Protein AF-A0A968RSV3-F1 (afdb_monomer_lite)

Sequence (181 aa):
DAPLPNCVFDPSSVTGTDFTIRYSGECLTSNEVKIKVIQTANLRISVPKVTFCIEDAPVTIVASDAGGRFSGRGFADSLSGVYSPSLAGIGKDTIRYELAFEASGDEVCPAAATAIVETFPALMVDFITTDCSGNTVTFDTVNTSNRFSNIRYDFGDGRSATTARASHTLVGQALTMLPSL

Radius of gyration: 32.88 Å; chains: 1; bounding box: 74×42×96 Å

pLDDT: mean 78.62, std 17.21, range [39.31, 97.75]

Structure (mmCIF, N/CA/C/O backbone):
data_AF-A0A968RSV3-F1
#
_entry.id   AF-A0A968RSV3-F1
#
loop_
_atom_site.group_PDB
_atom_site.id
_atom_site.type_symbol
_atom_site.label_atom_id
_atom_site.label_alt_id
_atom_site.label_comp_id
_atom_site.label_asym_id
_atom_site.label_entity_id
_atom_site.label_seq_id
_atom_site.pdbx_PDB_ins_code
_atom_site.Cartn_x
_atom_site.Cartn_y
_atom_site.Cartn_z
_atom_site.occupancy
_atom_site.B_iso_or_equiv
_atom_site.auth_seq_id
_atom_site.auth_comp_id
_atom_site.auth_asym_id
_atom_site.auth_atom_id
_atom_site.pdbx_PDB_model_num
ATOM 1 N N . ASP A 1 1 ? 39.764 26.703 -49.769 1.00 39.66 1 ASP A N 1
ATOM 2 C CA . ASP A 1 1 ? 38.950 26.452 -48.569 1.00 39.66 1 ASP A CA 1
ATOM 3 C C . ASP A 1 1 ? 37.517 26.893 -48.757 1.00 39.66 1 ASP A C 1
ATOM 5 O O . ASP A 1 1 ? 37.198 28.061 -48.577 1.00 39.66 1 ASP A O 1
ATOM 9 N N . ALA A 1 2 ? 36.655 25.962 -49.165 1.00 39.31 2 ALA A N 1
ATOM 10 C CA . ALA A 1 2 ? 35.220 26.126 -48.969 1.00 39.31 2 ALA A CA 1
ATOM 11 C C . ALA A 1 2 ? 34.897 25.660 -47.537 1.00 39.31 2 ALA A C 1
ATOM 13 O O . ALA A 1 2 ? 35.417 24.616 -47.130 1.00 39.31 2 ALA A O 1
ATOM 14 N N . PRO A 1 3 ? 34.101 26.408 -46.756 1.00 45.50 3 PRO A N 1
ATOM 15 C CA . PRO A 1 3 ? 33.742 25.995 -45.407 1.00 45.50 3 PRO A CA 1
ATOM 16 C C . PRO A 1 3 ? 32.958 24.681 -45.485 1.00 45.50 3 PRO A C 1
ATOM 18 O O . PRO A 1 3 ? 31.998 24.577 -46.250 1.00 45.50 3 PRO A O 1
ATOM 21 N N . LEU A 1 4 ? 33.386 23.669 -44.722 1.00 48.78 4 LEU A N 1
ATOM 22 C CA . LEU A 1 4 ? 32.619 22.434 -44.561 1.00 48.78 4 LEU A CA 1
ATOM 23 C C . LEU A 1 4 ? 31.197 22.809 -44.117 1.00 48.78 4 LEU A C 1
ATOM 25 O O . LEU A 1 4 ? 31.065 23.641 -43.211 1.00 48.78 4 LEU A O 1
ATOM 29 N N . PRO A 1 5 ? 30.141 22.242 -44.731 1.00 48.59 5 PRO A N 1
ATOM 30 C CA . PRO A 1 5 ? 28.786 22.493 -44.279 1.00 48.59 5 PRO A CA 1
ATOM 31 C C . PRO A 1 5 ? 28.701 22.120 -42.800 1.00 48.59 5 PRO A C 1
ATOM 33 O O . PRO A 1 5 ? 29.119 21.043 -42.374 1.00 48.59 5 PRO A O 1
ATOM 36 N N . ASN A 1 6 ? 28.202 23.063 -42.013 1.00 51.34 6 ASN A N 1
ATOM 37 C CA . ASN A 1 6 ? 27.863 22.905 -40.613 1.00 51.34 6 ASN A CA 1
ATOM 38 C C . ASN A 1 6 ? 26.713 21.897 -40.489 1.00 51.34 6 ASN A C 1
ATOM 40 O O . ASN A 1 6 ? 25.554 22.268 -40.329 1.00 51.34 6 ASN A O 1
ATOM 44 N N . CYS A 1 7 ? 27.035 20.608 -40.571 1.00 47.78 7 CYS A N 1
ATOM 45 C CA . CYS A 1 7 ? 26.102 19.519 -40.316 1.00 47.78 7 CYS A CA 1
ATOM 46 C C . CYS A 1 7 ? 25.818 19.440 -38.808 1.00 47.78 7 CYS A C 1
ATOM 48 O O . CYS A 1 7 ? 26.297 18.545 -38.116 1.00 47.78 7 CYS A O 1
ATOM 50 N N . VAL A 1 8 ? 25.069 20.411 -38.281 1.00 47.72 8 VAL A N 1
ATOM 51 C CA . VAL A 1 8 ? 24.457 20.308 -36.956 1.00 47.72 8 VAL A CA 1
ATOM 52 C C . VAL A 1 8 ? 23.276 19.356 -37.105 1.00 47.72 8 VAL A C 1
ATOM 54 O O . VAL A 1 8 ? 22.248 19.709 -37.675 1.00 47.72 8 VAL A O 1
ATOM 57 N N . PHE A 1 9 ? 23.460 18.115 -36.662 1.00 51.34 9 PHE A N 1
ATOM 58 C CA . PHE A 1 9 ? 22.383 17.136 -36.578 1.00 51.34 9 PHE A CA 1
ATOM 59 C C . PHE A 1 9 ? 21.443 17.541 -35.435 1.00 51.34 9 PHE A C 1
ATOM 61 O O . PHE A 1 9 ? 21.881 17.603 -34.287 1.00 51.34 9 PHE A O 1
ATOM 68 N N . ASP A 1 10 ? 20.178 17.832 -35.750 1.00 44.81 10 ASP A N 1
ATOM 69 C CA . ASP A 1 10 ? 19.126 18.077 -34.759 1.00 44.81 10 ASP A CA 1
ATOM 70 C C . ASP A 1 10 ? 18.315 16.782 -34.535 1.00 44.81 10 ASP A C 1
ATOM 72 O O . ASP A 1 10 ? 17.452 16.438 -35.357 1.00 44.81 10 ASP A O 1
ATOM 76 N N . PRO A 1 11 ? 18.579 16.044 -33.439 1.00 48.34 11 PRO A N 1
ATOM 77 C CA . PRO A 1 11 ? 17.931 14.768 -33.149 1.00 48.34 11 PRO A CA 1
ATOM 78 C C . PRO A 1 11 ? 16.429 14.890 -32.850 1.00 48.34 11 PRO A C 1
ATOM 80 O O . PRO A 1 11 ? 15.755 13.868 -32.754 1.00 48.34 11 PRO A O 1
ATOM 83 N N . SER A 1 12 ? 15.876 16.102 -32.718 1.00 48.06 12 SER A N 1
ATOM 84 C CA . SER A 1 12 ? 14.453 16.303 -32.410 1.00 48.06 12 SER A CA 1
ATOM 85 C C . SER A 1 12 ? 13.506 16.081 -33.601 1.00 48.06 12 SER A C 1
ATOM 87 O O . SER A 1 12 ? 12.293 16.000 -33.413 1.00 48.06 12 SER A O 1
ATOM 89 N N . SER A 1 13 ? 14.037 15.951 -34.822 1.00 47.31 13 SER A N 1
ATOM 90 C CA . SER A 1 13 ? 13.252 15.924 -36.067 1.00 47.31 13 SER A CA 1
ATOM 91 C C . SER A 1 13 ? 12.984 14.529 -36.649 1.00 47.31 13 SER A C 1
ATOM 93 O O . SER A 1 13 ? 12.311 14.415 -37.676 1.00 47.31 13 SER A O 1
ATOM 95 N N . VAL A 1 14 ? 13.486 13.458 -36.023 1.00 53.94 14 VAL A N 1
ATOM 96 C CA . VAL A 1 14 ? 13.540 12.136 -36.663 1.00 53.94 14 VAL A CA 1
ATOM 97 C C . VAL A 1 14 ? 12.569 11.129 -36.041 1.00 53.94 14 VAL A C 1
ATOM 99 O O . VAL A 1 14 ? 12.628 10.820 -34.856 1.00 53.94 14 VAL A O 1
ATOM 102 N N . THR A 1 15 ? 11.666 10.597 -36.868 1.00 51.09 15 THR A N 1
ATOM 103 C CA . THR A 1 15 ? 10.666 9.577 -36.514 1.00 51.09 15 THR A CA 1
ATOM 104 C C . THR A 1 15 ? 11.133 8.204 -37.014 1.00 51.09 15 THR A C 1
ATOM 106 O O . THR A 1 15 ? 10.780 7.766 -38.104 1.00 51.09 15 THR A O 1
ATOM 109 N N . GLY A 1 16 ? 11.993 7.526 -36.249 1.00 54.50 16 GLY A N 1
ATOM 110 C CA . GLY A 1 16 ? 12.544 6.208 -36.600 1.00 54.50 16 GLY A CA 1
ATOM 111 C C . GLY A 1 16 ? 13.342 5.584 -35.450 1.00 54.50 16 GLY A C 1
ATOM 112 O O . GLY A 1 16 ? 13.769 6.297 -34.547 1.00 54.50 16 GLY A O 1
ATOM 113 N N . THR A 1 17 ? 13.505 4.257 -35.458 1.00 55.25 17 THR A N 1
ATOM 114 C CA . THR A 1 17 ? 14.162 3.495 -34.374 1.00 55.25 17 THR A CA 1
ATOM 115 C C . THR A 1 17 ? 15.670 3.320 -34.573 1.00 55.25 17 THR A C 1
ATOM 117 O O . THR A 1 17 ? 16.393 3.213 -33.590 1.00 55.25 17 THR A O 1
ATOM 120 N N . ASP A 1 18 ? 16.157 3.365 -35.818 1.00 59.97 18 ASP A N 1
ATOM 121 C CA . ASP A 1 18 ? 17.578 3.253 -36.167 1.00 59.97 18 ASP A CA 1
ATOM 122 C C . ASP A 1 18 ? 17.953 4.251 -37.271 1.00 59.97 18 ASP A C 1
ATOM 124 O O . ASP A 1 18 ? 17.246 4.386 -38.273 1.00 59.97 18 ASP A O 1
ATOM 128 N N . PHE A 1 19 ? 19.103 4.911 -37.125 1.00 61.25 19 PHE A N 1
ATOM 129 C CA . PHE A 1 19 ? 19.659 5.828 -38.119 1.00 61.25 19 PHE A CA 1
ATOM 130 C C . PHE A 1 19 ? 21.055 5.388 -38.537 1.00 61.25 19 PHE A C 1
ATOM 132 O O . PHE A 1 19 ? 21.902 5.063 -37.708 1.00 61.25 19 PHE A O 1
ATOM 139 N N . THR A 1 20 ? 21.315 5.404 -39.842 1.00 53.09 20 THR A N 1
ATOM 140 C CA . THR A 1 20 ? 22.661 5.216 -40.392 1.00 53.09 20 THR A CA 1
ATOM 141 C C . THR A 1 20 ? 23.041 6.466 -41.169 1.00 53.09 20 THR A C 1
ATOM 143 O O . THR A 1 20 ? 22.432 6.767 -42.194 1.00 53.09 20 THR A O 1
ATOM 146 N N . ILE A 1 21 ? 24.044 7.198 -40.688 1.00 57.75 21 ILE A N 1
ATOM 147 C CA . ILE A 1 21 ? 24.605 8.356 -41.392 1.00 57.75 21 ILE A CA 1
ATOM 148 C C . ILE A 1 21 ? 25.785 7.865 -42.233 1.00 57.75 21 ILE A C 1
ATOM 150 O O . ILE A 1 21 ? 26.666 7.183 -41.710 1.00 57.75 21 ILE A O 1
ATOM 154 N N . ARG A 1 22 ? 25.805 8.212 -43.526 1.00 54.53 22 ARG A N 1
ATOM 155 C CA . ARG A 1 22 ? 26.876 7.861 -44.475 1.00 54.53 22 ARG A CA 1
ATOM 156 C C . ARG A 1 22 ? 27.487 9.127 -45.063 1.00 54.53 22 ARG A C 1
ATOM 158 O O . ARG A 1 22 ? 26.750 10.036 -45.436 1.00 54.53 22 ARG A O 1
ATOM 165 N N . TYR A 1 23 ? 28.809 9.171 -45.197 1.00 57.69 23 TYR A N 1
ATOM 166 C CA . TYR A 1 23 ? 29.494 10.228 -45.945 1.00 57.69 23 TYR A CA 1
ATOM 167 C C . TYR A 1 23 ? 30.552 9.636 -46.880 1.00 57.69 23 TYR A C 1
ATOM 169 O O . TYR A 1 23 ? 31.217 8.660 -46.539 1.00 57.69 23 TYR A O 1
ATOM 177 N N . SER A 1 24 ? 30.699 10.223 -48.069 1.00 48.78 24 SER A N 1
ATOM 178 C CA . SER A 1 24 ? 31.681 9.836 -49.090 1.00 48.78 24 SER A CA 1
ATOM 179 C C . SER A 1 24 ? 32.197 11.074 -49.823 1.00 48.78 24 SER A C 1
ATOM 181 O O . SER A 1 24 ? 31.446 12.030 -50.007 1.00 48.78 24 SER A O 1
ATOM 183 N N . GLY A 1 25 ? 33.448 11.047 -50.279 1.00 51.19 25 GLY A N 1
ATOM 184 C CA . GLY A 1 25 ? 34.039 12.099 -51.110 1.00 51.19 25 GLY A CA 1
ATOM 185 C C . GLY A 1 25 ? 35.154 11.542 -51.992 1.00 51.19 25 GLY A C 1
ATOM 186 O O . GLY A 1 25 ? 35.659 10.458 -51.720 1.00 51.19 25 GLY A O 1
ATOM 187 N N . GLU A 1 26 ? 35.558 12.279 -53.030 1.00 48.88 26 GLU A N 1
ATOM 188 C CA . GLU A 1 26 ? 36.518 11.806 -54.050 1.00 48.88 26 GLU A CA 1
ATOM 189 C C . GLU A 1 26 ? 37.904 11.409 -53.489 1.00 48.88 26 GLU A C 1
ATOM 191 O O . GLU A 1 26 ? 38.615 10.6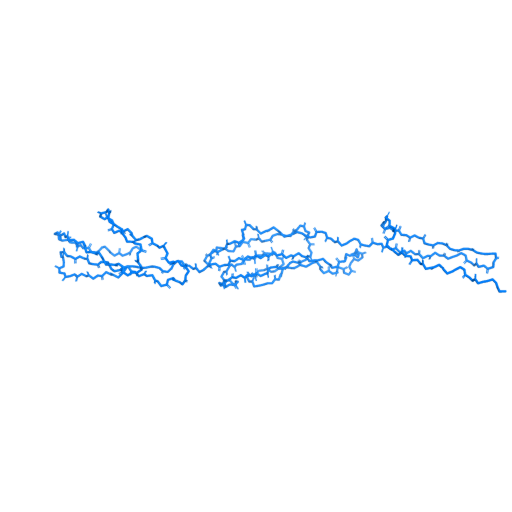33 -54.121 1.00 48.88 26 GLU A O 1
ATOM 196 N N . CYS A 1 27 ? 38.251 11.855 -52.273 1.00 55.78 27 CYS A N 1
ATOM 197 C CA . CYS A 1 27 ? 39.463 11.466 -51.532 1.00 55.78 27 CYS A CA 1
ATOM 198 C C . CYS A 1 27 ? 39.180 10.953 -50.103 1.00 55.78 27 CYS A C 1
ATOM 200 O O . CYS A 1 27 ? 40.086 10.918 -49.271 1.00 55.78 27 CYS A O 1
ATOM 202 N N . LEU A 1 28 ? 37.935 10.589 -49.781 1.00 52.78 28 LEU A N 1
ATOM 203 C CA . LEU A 1 28 ? 37.558 10.063 -48.466 1.00 52.78 28 LEU A CA 1
ATOM 204 C C . LEU A 1 28 ? 37.017 8.643 -48.614 1.00 52.78 28 LEU A C 1
ATOM 206 O O . LEU A 1 28 ? 36.076 8.404 -49.369 1.00 52.78 28 LEU A O 1
ATOM 210 N N . THR A 1 29 ? 37.566 7.704 -47.845 1.00 50.06 29 THR A N 1
ATOM 211 C CA . THR A 1 29 ? 36.936 6.396 -47.642 1.00 50.06 29 THR A CA 1
ATOM 212 C C . THR A 1 29 ? 35.563 6.600 -47.014 1.00 50.06 29 THR A C 1
ATOM 214 O O . THR A 1 29 ? 35.442 7.316 -46.016 1.00 50.06 29 THR A O 1
ATOM 217 N N . SER A 1 30 ? 34.532 5.983 -47.592 1.00 57.28 30 SER A N 1
ATOM 218 C CA . SER A 1 30 ? 33.185 6.022 -47.030 1.00 57.28 30 SER A CA 1
ATOM 219 C C . SER A 1 30 ? 33.191 5.471 -45.608 1.00 57.28 30 SER A C 1
ATOM 221 O O . SER A 1 30 ? 33.751 4.398 -45.376 1.00 57.28 30 SER A O 1
ATOM 223 N N . ASN A 1 31 ? 32.548 6.171 -44.681 1.00 58.00 31 ASN A N 1
ATOM 224 C CA . ASN A 1 31 ? 32.362 5.693 -43.316 1.00 58.00 31 ASN A CA 1
ATOM 225 C C . ASN A 1 31 ? 30.883 5.787 -42.927 1.00 58.00 31 ASN A C 1
ATOM 227 O O . ASN A 1 31 ? 30.141 6.614 -43.468 1.00 58.00 31 ASN A O 1
ATOM 231 N N . GLU A 1 32 ? 30.465 4.939 -41.991 1.00 66.12 32 GLU A N 1
ATOM 232 C CA . GLU A 1 32 ? 29.089 4.881 -41.501 1.00 66.12 32 GLU A CA 1
ATOM 233 C C . GLU A 1 32 ? 29.057 5.014 -39.976 1.00 66.12 32 GLU A C 1
ATOM 235 O O . GLU A 1 32 ? 29.827 4.362 -39.273 1.00 66.12 32 GLU A O 1
ATOM 240 N N . VAL A 1 33 ? 28.132 5.827 -39.460 1.00 66.06 33 VAL A N 1
ATOM 241 C CA . VAL A 1 33 ? 27.802 5.889 -38.027 1.00 66.06 33 VAL A CA 1
ATOM 242 C C . VAL A 1 33 ? 26.388 5.354 -37.842 1.00 66.06 33 VAL A C 1
ATOM 244 O O . VAL A 1 33 ? 25.451 5.854 -38.467 1.00 66.06 33 VAL A O 1
ATOM 247 N N . LYS A 1 34 ? 26.238 4.336 -36.987 1.00 60.88 34 LYS A N 1
ATOM 248 C CA . LYS A 1 34 ? 24.943 3.757 -36.609 1.00 60.88 34 LYS A CA 1
ATOM 249 C C . LYS A 1 34 ? 24.496 4.346 -35.275 1.00 60.88 34 LYS A C 1
ATOM 251 O O . LYS A 1 34 ? 25.240 4.283 -34.302 1.00 60.88 34 LYS A O 1
ATOM 256 N N . ILE A 1 35 ? 23.293 4.906 -35.242 1.00 63.88 35 ILE A N 1
ATOM 257 C CA . ILE A 1 35 ? 22.642 5.438 -34.044 1.00 63.88 35 ILE A CA 1
ATOM 258 C C . ILE A 1 35 ? 21.378 4.610 -33.816 1.00 63.88 35 ILE A C 1
ATOM 260 O O . ILE A 1 35 ? 20.514 4.569 -34.690 1.00 63.88 35 ILE A O 1
ATOM 264 N N . LYS A 1 36 ? 21.270 3.973 -32.650 1.00 66.94 36 LYS A N 1
ATOM 265 C CA . LYS A 1 36 ? 20.070 3.258 -32.203 1.00 66.94 36 LYS A CA 1
ATOM 266 C C . LYS A 1 36 ? 19.299 4.154 -31.240 1.00 66.94 36 LYS A C 1
ATOM 268 O O . LYS A 1 36 ? 19.871 4.627 -30.258 1.00 66.94 36 LYS A O 1
ATOM 273 N N . VAL A 1 37 ? 18.023 4.409 -31.518 1.00 62.75 37 VAL A N 1
ATOM 274 C CA . VAL A 1 37 ? 17.141 5.136 -30.597 1.00 62.75 37 VAL A CA 1
ATOM 275 C C . VAL A 1 37 ? 16.351 4.121 -29.789 1.00 62.75 37 VAL A C 1
ATOM 277 O O . VAL A 1 37 ? 15.507 3.399 -30.314 1.00 62.75 37 VAL A O 1
ATOM 280 N N . ILE A 1 38 ? 16.623 4.078 -28.488 1.00 66.75 38 ILE A N 1
ATOM 281 C CA . ILE A 1 38 ? 15.909 3.220 -27.546 1.00 66.75 38 ILE A CA 1
ATOM 282 C C . ILE A 1 38 ? 14.741 4.013 -26.970 1.00 66.75 38 ILE A C 1
ATOM 284 O O . ILE A 1 38 ? 14.929 5.066 -26.359 1.00 66.75 38 ILE A O 1
ATOM 288 N N . GLN A 1 39 ? 13.525 3.508 -27.155 1.00 63.53 39 GLN A N 1
ATOM 289 C CA . GLN A 1 39 ? 12.344 4.092 -26.531 1.00 63.53 39 GLN A CA 1
ATOM 290 C C . GLN A 1 39 ? 12.283 3.699 -25.048 1.00 63.53 39 GLN A C 1
ATOM 292 O O . GLN A 1 39 ? 12.537 2.551 -24.686 1.00 63.53 39 GLN A O 1
ATOM 297 N N . THR A 1 40 ? 11.922 4.643 -24.178 1.00 68.75 40 THR A N 1
ATOM 298 C CA . THR A 1 40 ? 11.648 4.346 -22.769 1.00 68.75 40 THR A CA 1
ATOM 299 C C . THR A 1 40 ? 10.395 3.481 -22.637 1.00 68.75 40 THR A C 1
ATOM 301 O O . THR A 1 40 ? 9.375 3.740 -23.280 1.00 68.75 40 THR A O 1
ATOM 304 N N . ALA A 1 41 ? 10.460 2.450 -21.791 1.00 73.69 41 ALA A N 1
ATOM 305 C CA . ALA A 1 41 ? 9.312 1.592 -21.517 1.00 73.69 41 ALA A CA 1
ATOM 306 C C . ALA A 1 41 ? 8.171 2.399 -20.872 1.00 73.69 41 ALA A C 1
ATOM 308 O O . ALA A 1 41 ? 8.389 3.186 -19.947 1.00 73.69 41 ALA A O 1
ATOM 309 N N . ASN A 1 42 ? 6.937 2.190 -21.338 1.00 82.12 42 ASN A N 1
ATOM 310 C CA . ASN A 1 42 ? 5.745 2.787 -20.734 1.00 82.12 42 ASN A CA 1
ATOM 311 C C . ASN A 1 42 ? 5.247 1.913 -19.575 1.00 82.12 42 ASN A C 1
ATOM 313 O O . ASN A 1 42 ? 4.233 1.222 -19.693 1.00 82.12 42 ASN A O 1
ATOM 317 N N . LEU A 1 43 ? 5.997 1.932 -18.473 1.00 89.06 43 LEU A N 1
ATOM 318 C CA . LEU A 1 43 ? 5.709 1.127 -17.292 1.00 89.06 43 LEU A CA 1
ATOM 319 C C . LEU A 1 43 ? 4.391 1.520 -16.628 1.00 89.06 43 LEU A C 1
ATOM 321 O O . LEU A 1 43 ? 4.098 2.697 -16.406 1.00 89.06 43 LEU A O 1
ATOM 325 N N . ARG A 1 44 ? 3.631 0.508 -16.211 1.00 91.88 44 ARG A N 1
ATOM 326 C CA . ARG A 1 44 ? 2.436 0.672 -15.379 1.00 91.88 44 ARG A CA 1
ATOM 327 C C . ARG A 1 44 ? 2.502 -0.247 -14.174 1.00 91.88 44 ARG A C 1
ATOM 329 O O . ARG A 1 44 ? 2.984 -1.370 -14.269 1.00 91.88 44 ARG A O 1
ATOM 336 N N . ILE A 1 45 ? 1.968 0.226 -13.054 1.00 95.19 45 ILE A N 1
ATOM 337 C CA . ILE A 1 45 ? 1.762 -0.578 -11.849 1.00 95.19 45 ILE A CA 1
ATOM 338 C C . ILE A 1 45 ? 0.261 -0.762 -11.666 1.00 95.19 45 ILE A C 1
ATOM 340 O O . ILE A 1 45 ? -0.496 0.206 -11.740 1.00 95.19 45 ILE A O 1
ATOM 344 N N . SER A 1 46 ? -0.164 -1.993 -11.402 1.00 96.12 46 SER A N 1
ATOM 345 C CA . SER A 1 46 ? -1.530 -2.319 -11.015 1.00 96.12 46 SER A CA 1
ATOM 346 C C . SER A 1 46 ? -1.564 -2.658 -9.531 1.00 96.12 46 SER A C 1
ATOM 348 O O . SER A 1 46 ? -1.028 -3.679 -9.095 1.00 96.12 46 SER A O 1
ATOM 350 N N . VAL A 1 47 ? -2.203 -1.784 -8.756 1.00 95.62 47 VAL A N 1
ATOM 351 C CA . VAL A 1 47 ? -2.425 -1.974 -7.322 1.00 95.62 47 VAL A CA 1
ATOM 352 C C . VAL A 1 47 ? -3.868 -2.457 -7.120 1.00 95.62 47 VAL A C 1
ATOM 354 O O . VAL A 1 47 ? -4.777 -1.797 -7.623 1.00 95.62 47 VAL A O 1
ATOM 357 N N . PRO A 1 48 ? -4.118 -3.557 -6.380 1.00 93.62 48 PRO A N 1
ATOM 358 C CA . PRO A 1 48 ? -5.473 -4.094 -6.192 1.00 93.62 48 PRO A CA 1
ATOM 359 C C . PRO A 1 48 ? -6.458 -3.096 -5.570 1.00 93.62 48 PRO A C 1
ATOM 361 O O . PRO A 1 48 ? -7.649 -3.116 -5.871 1.00 93.62 48 PRO A O 1
ATOM 364 N N . LYS A 1 49 ? -5.955 -2.225 -4.689 1.00 93.44 49 LYS A N 1
ATOM 365 C CA . LYS A 1 49 ? -6.695 -1.133 -4.054 1.00 93.44 49 LYS A CA 1
ATOM 366 C C . LYS A 1 49 ? -5.737 -0.027 -3.622 1.00 93.44 49 LYS A C 1
ATOM 368 O O . LYS A 1 49 ? -4.588 -0.295 -3.295 1.00 93.44 49 LYS A O 1
ATOM 373 N N . VAL A 1 50 ? -6.216 1.213 -3.589 1.00 92.44 50 VAL A N 1
ATOM 374 C CA . VAL A 1 50 ? -5.423 2.382 -3.153 1.00 92.44 50 VAL A CA 1
ATOM 375 C C . VAL A 1 50 ? -5.552 2.671 -1.652 1.00 92.44 50 VAL A C 1
ATOM 377 O O . VAL A 1 50 ? -4.926 3.592 -1.133 1.00 92.44 50 VAL A O 1
ATOM 380 N N . THR A 1 51 ? -6.360 1.879 -0.947 1.00 93.69 51 THR A N 1
ATOM 381 C CA . THR A 1 51 ? -6.662 2.044 0.475 1.00 93.69 51 THR A CA 1
ATOM 382 C C . THR A 1 51 ? -6.627 0.697 1.187 1.00 93.69 51 THR A C 1
ATOM 384 O O . THR A 1 51 ? -7.275 -0.250 0.740 1.00 93.69 51 THR A O 1
ATOM 387 N N . PHE A 1 52 ? -5.894 0.623 2.296 1.00 94.00 52 PHE A N 1
ATOM 388 C CA . PHE A 1 52 ? -5.710 -0.579 3.110 1.00 94.00 52 PHE A CA 1
ATOM 389 C C . PHE A 1 52 ? -6.065 -0.315 4.573 1.00 94.00 52 PHE A C 1
ATOM 391 O O . PHE A 1 52 ? -5.914 0.803 5.059 1.00 94.00 52 PHE A O 1
ATOM 398 N N . CYS A 1 53 ? -6.492 -1.346 5.288 1.00 92.94 53 CYS A N 1
ATOM 399 C CA . CYS A 1 53 ? -6.463 -1.400 6.744 1.00 92.94 53 CYS A CA 1
ATOM 400 C C . CYS A 1 53 ? -5.121 -1.993 7.191 1.00 92.94 53 CYS A C 1
ATOM 402 O O . CYS A 1 53 ? -4.565 -2.856 6.515 1.00 92.94 53 CYS A O 1
ATOM 404 N N . ILE A 1 54 ? -4.594 -1.556 8.335 1.00 93.44 54 ILE A N 1
ATOM 405 C CA . ILE A 1 54 ? -3.290 -2.015 8.849 1.00 93.44 54 ILE A CA 1
ATOM 406 C C . ILE A 1 54 ? -3.235 -3.537 9.088 1.00 93.44 54 ILE A C 1
ATOM 408 O O . ILE A 1 54 ? -2.157 -4.123 9.048 1.00 93.44 54 ILE A O 1
ATOM 412 N N . GLU A 1 55 ? -4.395 -4.165 9.292 1.00 93.31 55 GLU A N 1
ATOM 413 C CA . GLU A 1 55 ? -4.570 -5.603 9.541 1.00 93.31 55 GLU A CA 1
ATOM 414 C C . GLU A 1 55 ? -4.910 -6.411 8.280 1.00 93.31 55 GLU A C 1
ATOM 416 O O . GLU A 1 55 ? -5.090 -7.626 8.355 1.00 93.31 55 GLU A O 1
ATOM 421 N N . ASP A 1 56 ? -5.008 -5.763 7.117 1.00 94.38 56 ASP A N 1
ATOM 422 C CA . ASP A 1 56 ? -5.252 -6.475 5.867 1.00 94.38 56 ASP A CA 1
ATOM 423 C C . ASP A 1 56 ? -4.126 -7.474 5.574 1.00 94.38 56 ASP A C 1
ATOM 425 O O . ASP A 1 56 ? -2.938 -7.196 5.774 1.00 94.38 56 ASP A O 1
ATOM 429 N N . ALA A 1 57 ? -4.506 -8.626 5.021 1.00 96.31 57 ALA A N 1
ATOM 430 C CA . ALA A 1 57 ? -3.552 -9.614 4.539 1.00 96.31 57 ALA A CA 1
ATOM 431 C C . ALA A 1 57 ? -2.650 -9.034 3.425 1.00 96.31 57 ALA A C 1
ATOM 433 O O . ALA A 1 57 ? -3.084 -8.143 2.681 1.00 96.31 57 ALA A O 1
ATOM 434 N N . PRO A 1 58 ? -1.417 -9.556 3.259 1.00 96.81 58 PRO A N 1
ATOM 435 C CA . PRO A 1 58 ? -0.544 -9.151 2.166 1.00 96.81 58 PRO A CA 1
ATOM 436 C C . PRO A 1 58 ? -1.198 -9.346 0.794 1.00 96.81 58 PRO A C 1
ATOM 438 O O . PRO A 1 58 ? -1.901 -10.328 0.553 1.00 96.81 58 PRO A O 1
ATOM 441 N N . VAL A 1 59 ? -0.924 -8.421 -0.120 1.00 97.06 59 VAL A N 1
ATOM 442 C CA . VAL A 1 59 ? -1.399 -8.440 -1.506 1.00 97.06 59 VAL A CA 1
ATOM 443 C C . VAL A 1 59 ? -0.226 -8.422 -2.474 1.00 97.06 59 VAL A C 1
ATOM 445 O O . VAL A 1 59 ? 0.856 -7.942 -2.147 1.00 97.06 59 VAL A O 1
ATOM 448 N N . THR A 1 60 ? -0.445 -8.891 -3.697 1.00 97.38 60 THR A N 1
ATOM 449 C CA . THR A 1 60 ? 0.550 -8.784 -4.768 1.00 97.38 60 THR A CA 1
ATOM 450 C C . THR A 1 60 ? 0.255 -7.567 -5.637 1.00 97.38 60 THR A C 1
ATOM 452 O O . THR A 1 60 ? -0.852 -7.412 -6.155 1.00 97.38 60 THR A O 1
ATOM 455 N N . ILE A 1 61 ? 1.255 -6.706 -5.805 1.00 96.88 61 ILE A N 1
ATOM 456 C CA . ILE A 1 61 ? 1.255 -5.590 -6.750 1.00 96.88 61 ILE A CA 1
ATOM 457 C C . ILE A 1 61 ? 2.019 -6.037 -7.992 1.00 96.88 61 ILE A C 1
ATOM 459 O O . ILE A 1 61 ? 3.119 -6.574 -7.885 1.00 96.88 61 ILE A O 1
ATOM 463 N N . VAL A 1 62 ? 1.441 -5.815 -9.172 1.00 96.25 62 VAL A N 1
ATOM 464 C CA . VAL A 1 62 ? 2.019 -6.277 -10.442 1.00 96.25 62 VAL A CA 1
ATOM 465 C C . VAL A 1 62 ? 2.426 -5.098 -11.317 1.00 96.25 62 VAL A C 1
ATOM 467 O O . VAL A 1 62 ? 1.752 -4.066 -11.342 1.00 96.25 62 VAL A O 1
ATOM 470 N N . ALA A 1 63 ? 3.539 -5.248 -12.029 1.00 94.50 63 ALA A N 1
ATOM 471 C CA . ALA A 1 63 ? 3.997 -4.305 -13.043 1.00 94.50 63 ALA A CA 1
ATOM 472 C C . ALA A 1 63 ? 3.658 -4.829 -14.448 1.00 94.50 63 ALA A C 1
ATOM 474 O O . ALA A 1 63 ? 3.497 -6.034 -14.634 1.00 94.50 63 ALA A O 1
ATOM 475 N N . SER A 1 64 ? 3.529 -3.926 -15.424 1.00 92.06 64 SER A N 1
ATOM 476 C CA . SER A 1 64 ? 3.277 -4.277 -16.831 1.00 92.06 64 SER A CA 1
ATOM 477 C C . SER A 1 64 ? 4.390 -5.122 -17.442 1.00 92.06 64 SER A C 1
ATOM 479 O O . SER A 1 64 ? 4.108 -6.005 -18.246 1.00 92.06 64 SER A O 1
ATOM 481 N N . ASP A 1 65 ? 5.628 -4.855 -17.035 1.00 88.75 65 ASP A N 1
ATOM 482 C CA . ASP A 1 65 ? 6.840 -5.473 -17.556 1.00 88.75 65 ASP A CA 1
ATOM 483 C C . ASP A 1 65 ? 7.612 -6.118 -16.402 1.00 88.75 65 ASP A C 1
ATOM 485 O O . ASP A 1 65 ? 7.624 -5.590 -15.290 1.00 88.75 65 ASP A O 1
ATOM 489 N N . ALA A 1 66 ? 8.229 -7.272 -16.658 1.00 86.44 66 ALA A N 1
ATOM 490 C CA . ALA A 1 66 ? 9.030 -8.004 -15.678 1.00 86.44 66 ALA A CA 1
ATOM 491 C C . ALA A 1 66 ? 10.498 -7.537 -15.675 1.00 86.44 66 ALA A C 1
ATOM 493 O O . ALA A 1 66 ? 10.940 -6.840 -16.583 1.00 86.44 66 ALA A O 1
ATOM 494 N N . GLY A 1 67 ? 11.268 -7.960 -14.668 1.00 85.44 67 GLY A N 1
ATOM 495 C CA . GLY A 1 67 ? 12.713 -7.682 -14.562 1.00 85.44 67 GLY A CA 1
ATOM 496 C C . GLY A 1 67 ? 13.072 -6.473 -13.694 1.00 85.44 67 GLY A C 1
ATOM 497 O O . GLY A 1 67 ? 14.229 -6.275 -13.341 1.00 85.44 67 GLY A O 1
ATOM 498 N N . GLY A 1 68 ? 12.084 -5.683 -13.288 1.00 89.81 68 GLY A N 1
ATOM 499 C CA . GLY A 1 68 ? 12.261 -4.564 -12.370 1.00 89.81 68 GLY A CA 1
ATOM 500 C C . GLY A 1 68 ? 12.031 -4.937 -10.912 1.00 89.81 68 GLY A C 1
ATOM 501 O O . GLY A 1 68 ? 11.680 -6.069 -10.571 1.00 89.81 68 GLY A O 1
ATOM 502 N N . ARG A 1 69 ? 12.195 -3.948 -10.033 1.00 93.50 69 ARG A N 1
ATOM 503 C CA . ARG A 1 69 ? 12.054 -4.113 -8.584 1.00 93.50 69 ARG A CA 1
ATOM 504 C C . ARG A 1 69 ? 11.134 -3.060 -7.981 1.00 93.50 69 ARG A C 1
ATOM 506 O O . ARG A 1 69 ? 11.217 -1.878 -8.312 1.00 93.50 69 ARG A O 1
ATOM 513 N N . PHE A 1 70 ? 10.291 -3.492 -7.048 1.00 96.50 70 PHE A N 1
ATOM 514 C CA . PHE A 1 70 ? 9.474 -2.604 -6.232 1.00 96.50 70 PHE A CA 1
ATOM 515 C C . PHE A 1 70 ? 10.269 -1.982 -5.081 1.00 96.50 70 PHE A C 1
ATOM 517 O O . PHE A 1 70 ? 11.165 -2.583 -4.490 1.00 96.50 70 PHE A O 1
ATOM 524 N N . SER A 1 71 ? 9.909 -0.757 -4.729 1.00 95.25 71 SER A N 1
ATOM 525 C CA . SER A 1 71 ? 10.484 0.007 -3.632 1.00 95.25 71 SER A CA 1
ATOM 526 C C . SER A 1 71 ? 9.417 0.880 -2.974 1.00 95.25 71 SER A C 1
ATOM 528 O O . SER A 1 71 ? 8.377 1.183 -3.566 1.00 95.25 71 SER A O 1
ATOM 530 N N . GLY A 1 72 ? 9.680 1.253 -1.724 1.00 94.88 72 GLY A N 1
ATOM 531 C CA . GLY A 1 72 ? 8.709 1.865 -0.822 1.00 94.88 72 GLY A CA 1
ATOM 532 C C . GLY A 1 72 ? 8.572 1.048 0.461 1.00 94.88 72 GLY A C 1
ATOM 533 O O . GLY A 1 72 ? 9.101 -0.062 0.568 1.00 94.88 72 GLY A O 1
ATOM 534 N N . ARG A 1 73 ? 7.875 1.604 1.454 1.00 95.06 73 ARG A N 1
ATOM 535 C CA . ARG A 1 73 ? 7.505 0.852 2.660 1.00 95.06 73 ARG A CA 1
ATOM 536 C C . ARG A 1 73 ? 6.437 -0.182 2.309 1.00 95.06 73 ARG A C 1
ATOM 538 O O . ARG A 1 73 ? 5.726 -0.025 1.322 1.00 95.06 73 ARG A O 1
ATOM 545 N N . GLY A 1 74 ? 6.327 -1.238 3.109 1.00 95.50 74 GLY A N 1
ATOM 546 C CA . GLY A 1 74 ? 5.280 -2.243 2.936 1.00 95.50 74 GLY A CA 1
ATOM 547 C C . GLY A 1 74 ? 5.652 -3.457 2.095 1.00 95.50 74 GLY A C 1
ATOM 548 O O . GLY A 1 74 ? 4.980 -4.468 2.216 1.00 95.50 74 GLY A O 1
ATOM 549 N N . PHE A 1 75 ? 6.720 -3.444 1.296 1.00 97.25 75 PHE A N 1
ATOM 550 C CA . PHE A 1 75 ? 7.099 -4.643 0.538 1.00 97.25 75 PHE A CA 1
ATOM 551 C C . PHE A 1 75 ? 7.745 -5.702 1.438 1.00 97.25 75 PHE A C 1
ATOM 553 O O . PHE A 1 75 ? 8.871 -5.525 1.899 1.00 97.25 75 PHE A O 1
ATOM 560 N N . ALA A 1 76 ? 7.036 -6.814 1.649 1.00 97.00 76 ALA A N 1
ATOM 561 C CA . ALA A 1 76 ? 7.589 -8.031 2.239 1.00 97.00 76 ALA A CA 1
ATOM 562 C C . ALA A 1 76 ? 8.525 -8.739 1.245 1.00 97.00 76 ALA A C 1
ATOM 564 O O . ALA A 1 76 ? 9.558 -9.274 1.638 1.00 97.00 76 ALA A O 1
ATOM 565 N N . ASP A 1 77 ? 8.190 -8.681 -0.048 1.00 96.81 77 ASP A N 1
ATOM 566 C CA . ASP A 1 77 ? 9.070 -9.079 -1.143 1.00 96.81 77 ASP A CA 1
ATOM 567 C C . ASP A 1 77 ? 8.967 -8.063 -2.289 1.00 96.81 77 ASP A C 1
ATOM 569 O O . ASP A 1 77 ? 7.916 -7.833 -2.884 1.00 96.81 77 ASP A O 1
ATOM 573 N N . SER A 1 78 ? 10.102 -7.441 -2.585 1.00 95.62 78 SER A 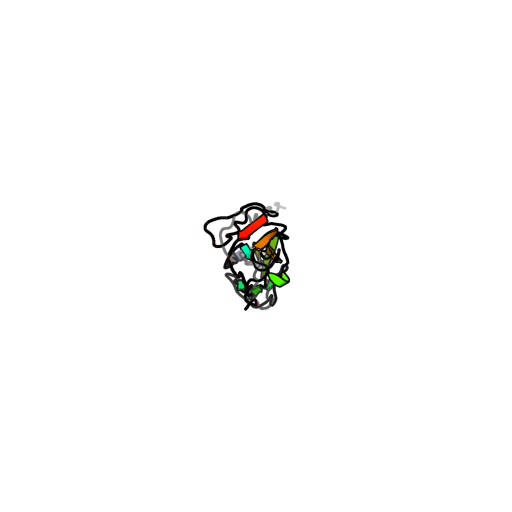N 1
ATOM 574 C CA . SER A 1 78 ? 10.238 -6.382 -3.591 1.00 95.62 78 SER A CA 1
ATOM 575 C C . SER A 1 78 ? 10.425 -6.904 -5.016 1.00 95.62 78 SER A C 1
ATOM 577 O O . SER A 1 78 ? 10.249 -6.138 -5.960 1.00 95.62 78 SER A O 1
ATOM 579 N N . LEU A 1 79 ? 10.801 -8.174 -5.185 1.00 94.19 79 LEU A N 1
ATOM 580 C CA . LEU A 1 79 ? 10.985 -8.802 -6.494 1.00 94.19 79 LEU A CA 1
ATOM 581 C C . LEU A 1 79 ? 9.672 -9.406 -6.989 1.00 94.19 79 LEU A C 1
ATOM 583 O O . LEU A 1 79 ? 9.295 -9.193 -8.136 1.00 94.19 79 LEU A O 1
ATOM 587 N N . SER A 1 80 ? 8.945 -10.102 -6.112 1.00 94.75 80 SER A N 1
ATOM 588 C CA . SER A 1 80 ? 7.629 -10.667 -6.442 1.00 94.75 80 SER A CA 1
ATOM 589 C C . SER A 1 80 ? 6.460 -9.694 -6.227 1.00 94.75 80 SER A C 1
ATOM 591 O O . SER A 1 80 ? 5.328 -10.008 -6.590 1.00 94.75 80 SER A O 1
ATOM 593 N N . GLY A 1 81 ? 6.716 -8.507 -5.662 1.00 96.25 81 GLY A N 1
ATOM 594 C CA . GLY A 1 81 ? 5.709 -7.460 -5.467 1.00 96.25 81 GLY A CA 1
ATOM 595 C C . GLY A 1 81 ? 4.740 -7.720 -4.310 1.00 96.25 81 GLY A C 1
ATOM 596 O O . GLY A 1 81 ? 3.637 -7.174 -4.307 1.00 96.25 81 GLY A O 1
ATOM 597 N N . VAL A 1 82 ? 5.120 -8.542 -3.327 1.00 97.69 82 VAL A N 1
ATOM 598 C CA . VAL A 1 82 ? 4.299 -8.813 -2.137 1.00 97.69 82 VAL A CA 1
ATOM 599 C C . VAL A 1 82 ? 4.346 -7.610 -1.197 1.00 97.69 82 VAL A C 1
ATOM 601 O O . VAL A 1 82 ? 5.369 -7.323 -0.573 1.00 97.69 82 VAL A O 1
ATOM 604 N N . TYR A 1 83 ? 3.214 -6.924 -1.081 1.00 97.75 83 TYR A N 1
ATOM 605 C CA . TYR A 1 83 ? 2.992 -5.750 -0.249 1.00 97.75 83 TYR A CA 1
ATOM 606 C C . TYR A 1 83 ? 2.126 -6.100 0.969 1.00 97.75 83 TYR A C 1
ATOM 608 O O . TYR A 1 83 ? 1.037 -6.647 0.834 1.00 97.75 83 TYR A O 1
ATOM 616 N N . SER A 1 84 ? 2.591 -5.749 2.162 1.00 97.25 84 SER A N 1
ATOM 617 C CA . SER A 1 84 ? 1.921 -5.922 3.447 1.00 97.25 84 SER A CA 1
ATOM 618 C C . SER A 1 84 ? 1.657 -4.554 4.090 1.00 97.25 84 SER A C 1
ATOM 620 O O . SER A 1 84 ? 2.615 -3.867 4.463 1.00 97.25 84 SER A O 1
ATOM 622 N N . PRO A 1 85 ? 0.387 -4.158 4.287 1.00 96.31 85 PRO A N 1
ATOM 623 C CA . PRO A 1 85 ? 0.035 -2.888 4.931 1.00 96.31 85 PRO A CA 1
ATOM 624 C C . PRO A 1 85 ? 0.639 -2.731 6.331 1.00 96.31 85 PRO A C 1
ATOM 626 O O . PRO A 1 85 ? 1.117 -1.654 6.684 1.00 96.31 85 PRO A O 1
ATOM 629 N N . SER A 1 86 ? 0.724 -3.824 7.095 1.00 96.00 86 SER A N 1
ATOM 630 C CA . SER A 1 86 ? 1.362 -3.855 8.419 1.00 96.00 86 SER A CA 1
ATOM 631 C C . SER A 1 86 ? 2.842 -3.449 8.403 1.00 96.00 86 SER A C 1
ATOM 633 O O . SER A 1 86 ? 3.323 -2.853 9.365 1.00 96.00 86 SER A O 1
ATOM 635 N N . LEU A 1 87 ? 3.560 -3.718 7.305 1.00 96.56 87 LEU A N 1
ATOM 636 C CA . LEU A 1 87 ? 4.955 -3.302 7.107 1.00 96.56 87 LEU A CA 1
ATOM 637 C C . LEU A 1 87 ? 5.066 -1.869 6.569 1.00 96.56 87 LEU A C 1
ATOM 639 O O . LEU A 1 87 ? 6.116 -1.240 6.695 1.00 96.56 87 LEU A O 1
ATOM 643 N N . ALA A 1 88 ? 4.013 -1.364 5.925 1.00 95.75 88 ALA A N 1
ATOM 644 C CA . ALA A 1 88 ? 3.965 -0.006 5.395 1.00 95.75 88 ALA A CA 1
ATOM 645 C C . ALA A 1 88 ? 3.793 1.019 6.525 1.00 95.75 88 ALA A C 1
ATOM 647 O O . ALA A 1 88 ? 4.443 2.069 6.546 1.00 95.75 88 ALA A O 1
ATOM 648 N N . GLY A 1 89 ? 2.985 0.641 7.519 1.00 93.69 89 GLY A N 1
ATOM 649 C CA . GLY A 1 89 ? 2.577 1.505 8.614 1.00 93.69 89 GLY A CA 1
ATOM 650 C C . GLY A 1 89 ? 1.406 2.400 8.219 1.00 93.69 89 GLY A C 1
ATOM 651 O O . GLY A 1 89 ? 0.974 2.434 7.072 1.00 93.69 89 GLY A O 1
ATOM 652 N N . ILE A 1 90 ? 0.858 3.118 9.197 1.00 92.12 90 ILE A N 1
ATOM 653 C CA . ILE A 1 90 ? -0.297 3.998 8.988 1.00 92.12 90 ILE A CA 1
ATOM 654 C C . ILE A 1 90 ? 0.131 5.261 8.230 1.00 92.12 90 ILE A C 1
ATOM 656 O O . ILE A 1 90 ? 1.131 5.896 8.573 1.00 92.12 90 ILE A O 1
ATOM 660 N N . GLY A 1 91 ? -0.684 5.677 7.260 1.00 91.88 91 GLY A N 1
ATOM 661 C CA . GLY A 1 91 ? -0.492 6.896 6.480 1.00 91.88 91 GLY A CA 1
ATOM 662 C C . GLY A 1 91 ? -0.375 6.635 4.983 1.00 91.88 91 GLY A C 1
ATOM 663 O O . GLY A 1 91 ? -0.696 5.555 4.495 1.00 91.88 91 GLY A O 1
ATOM 664 N N . LYS A 1 92 ? 0.047 7.668 4.247 1.00 95.00 92 LYS A N 1
ATOM 665 C CA . LYS A 1 92 ? 0.257 7.596 2.797 1.00 95.00 92 LYS A CA 1
ATOM 666 C C . LYS A 1 92 ? 1.664 7.107 2.477 1.00 95.00 92 LYS A C 1
ATOM 668 O O . LYS A 1 92 ? 2.629 7.594 3.066 1.00 95.00 92 LYS A O 1
ATOM 673 N N . ASP A 1 93 ? 1.759 6.225 1.493 1.00 94.00 93 ASP A N 1
ATOM 674 C CA . ASP A 1 93 ? 3.001 5.666 0.977 1.00 94.00 93 ASP A CA 1
ATOM 675 C C . ASP A 1 93 ? 3.081 5.795 -0.538 1.00 94.00 93 ASP A C 1
ATOM 677 O O . ASP A 1 93 ? 2.116 5.529 -1.257 1.00 94.00 93 ASP A O 1
ATOM 681 N N . THR A 1 94 ? 4.265 6.165 -1.021 1.00 96.31 94 THR A N 1
ATOM 682 C CA . THR A 1 94 ? 4.590 6.135 -2.446 1.00 96.31 94 THR A CA 1
ATOM 683 C C . THR A 1 94 ? 5.320 4.838 -2.757 1.00 96.31 94 THR A C 1
ATOM 685 O O . THR A 1 94 ? 6.413 4.582 -2.252 1.00 96.31 94 THR A O 1
ATOM 688 N N . ILE A 1 95 ? 4.713 4.040 -3.622 1.00 96.62 95 ILE A N 1
ATOM 689 C CA . ILE A 1 95 ? 5.274 2.824 -4.194 1.00 96.62 95 ILE A CA 1
ATOM 690 C C . ILE A 1 95 ? 5.941 3.180 -5.518 1.00 96.62 95 ILE A C 1
ATOM 692 O O . ILE A 1 95 ? 5.397 3.966 -6.297 1.00 96.62 95 ILE A O 1
ATOM 696 N N . ARG A 1 96 ? 7.104 2.587 -5.789 1.00 96.06 96 ARG A N 1
ATOM 697 C CA . ARG A 1 96 ? 7.854 2.782 -7.033 1.00 96.06 96 ARG A CA 1
ATOM 698 C C . ARG A 1 96 ? 8.343 1.449 -7.584 1.00 96.06 96 ARG A C 1
ATOM 700 O O . ARG A 1 96 ? 8.956 0.682 -6.850 1.00 96.06 96 ARG A O 1
ATOM 707 N N . TYR A 1 97 ? 8.103 1.201 -8.865 1.00 95.62 97 TYR A N 1
ATOM 708 C CA . TYR A 1 97 ? 8.681 0.091 -9.623 1.00 95.62 97 TYR A CA 1
ATOM 709 C C . TYR A 1 97 ? 9.694 0.648 -10.612 1.00 95.62 97 TYR A C 1
ATOM 711 O O . TYR A 1 97 ? 9.397 1.640 -11.277 1.00 95.62 97 TYR A O 1
ATOM 719 N N . GLU A 1 98 ? 10.869 0.038 -10.702 1.00 92.56 98 GLU A N 1
ATOM 720 C CA . GLU A 1 98 ? 11.946 0.486 -11.583 1.00 92.56 98 GLU A CA 1
ATOM 721 C C . GLU A 1 98 ? 12.530 -0.693 -12.359 1.00 92.56 98 GLU A C 1
ATOM 723 O O . GLU A 1 98 ? 12.904 -1.703 -11.760 1.00 92.56 98 GLU A O 1
ATOM 728 N N . LEU A 1 99 ? 12.614 -0.541 -13.682 1.00 87.44 99 LEU A N 1
ATOM 729 C CA . LEU A 1 99 ? 13.424 -1.393 -14.546 1.00 87.44 99 LEU A CA 1
ATOM 730 C C . LEU A 1 99 ? 14.852 -0.844 -14.547 1.00 87.44 99 LEU A C 1
ATOM 732 O O . LEU A 1 99 ? 15.083 0.291 -14.973 1.00 87.44 99 LEU A O 1
ATOM 736 N N . ALA A 1 100 ? 15.799 -1.639 -14.052 1.00 73.25 100 ALA A N 1
ATOM 737 C CA . ALA A 1 100 ? 17.217 -1.331 -14.179 1.00 73.25 100 ALA A CA 1
ATOM 738 C C . ALA A 1 100 ? 17.710 -1.701 -15.585 1.00 73.25 100 ALA A C 1
ATOM 740 O O . ALA A 1 100 ? 17.117 -2.545 -16.254 1.00 73.25 100 ALA A O 1
ATOM 741 N N . PHE A 1 101 ? 18.814 -1.087 -16.016 1.00 66.19 101 PHE A N 1
ATOM 742 C CA . PHE A 1 101 ? 19.519 -1.533 -17.214 1.00 66.19 101 PHE A CA 1
ATOM 743 C C . PHE A 1 101 ? 19.919 -3.002 -17.050 1.00 66.19 101 PHE A C 1
ATOM 745 O O . PHE A 1 101 ? 20.749 -3.335 -16.202 1.00 66.19 101 PHE A O 1
ATOM 752 N N . GLU A 1 102 ? 19.363 -3.870 -17.883 1.00 55.16 102 GLU A N 1
ATOM 753 C CA . GLU A 1 102 ? 19.905 -5.204 -18.080 1.00 55.16 102 GLU A CA 1
ATOM 754 C C . GLU A 1 102 ? 21.189 -5.059 -18.909 1.00 55.16 102 GLU A C 1
ATOM 756 O O . GLU A 1 102 ? 21.178 -4.560 -20.032 1.00 55.16 102 GLU A O 1
ATOM 761 N N . ALA A 1 103 ? 22.330 -5.489 -18.364 1.00 50.31 103 ALA A N 1
ATOM 762 C CA . ALA A 1 103 ? 23.606 -5.513 -19.091 1.00 50.31 103 ALA A CA 1
ATOM 763 C C . ALA A 1 103 ? 23.615 -6.540 -20.251 1.00 50.31 103 ALA A C 1
ATOM 765 O O . ALA A 1 103 ? 24.622 -6.700 -20.943 1.00 50.31 103 ALA A O 1
ATOM 766 N N . SER A 1 104 ? 22.508 -7.261 -20.450 1.00 51.31 104 SER A N 1
ATOM 767 C CA . SER A 1 104 ? 22.334 -8.369 -21.383 1.00 51.31 104 SER A CA 1
ATOM 768 C C . SER A 1 104 ? 21.795 -7.905 -22.747 1.00 51.31 104 SER A C 1
ATOM 770 O O . SER A 1 104 ? 20.765 -8.363 -23.215 1.00 51.31 104 SER A O 1
ATOM 772 N N . GLY A 1 105 ? 22.527 -7.017 -23.428 1.00 52.34 105 GLY A N 1
ATOM 773 C CA . GLY A 1 105 ? 22.429 -6.800 -24.885 1.00 52.34 105 GLY A CA 1
ATOM 774 C C . GLY A 1 105 ? 21.182 -6.085 -25.432 1.00 52.34 105 GLY A C 1
ATOM 775 O O . GLY A 1 105 ? 21.285 -5.433 -26.472 1.00 52.34 105 GLY A O 1
ATOM 776 N N . ASP A 1 106 ? 20.050 -6.127 -24.733 1.00 57.22 106 ASP A N 1
ATOM 777 C CA . ASP A 1 106 ? 18.881 -5.300 -25.014 1.00 57.22 106 ASP A CA 1
ATOM 778 C C . ASP A 1 106 ? 18.961 -4.040 -24.154 1.00 57.22 106 ASP A C 1
ATOM 780 O O . ASP A 1 106 ? 18.590 -4.017 -22.983 1.00 57.22 106 ASP A O 1
ATOM 784 N N . GLU A 1 107 ? 19.516 -2.976 -24.730 1.00 62.69 107 GLU A N 1
ATOM 785 C CA . GLU A 1 107 ? 19.581 -1.671 -24.081 1.00 62.69 107 GLU A CA 1
ATOM 786 C C . GLU A 1 107 ? 18.153 -1.164 -23.830 1.00 62.69 107 GLU A C 1
ATOM 788 O O . GLU A 1 107 ? 17.505 -0.641 -24.732 1.00 62.69 107 GLU A O 1
ATOM 793 N N . VAL A 1 108 ? 17.647 -1.346 -22.612 1.00 64.12 108 VAL A N 1
ATOM 794 C CA . VAL A 1 108 ? 16.390 -0.758 -22.139 1.00 64.12 108 VAL A CA 1
ATOM 795 C C . VAL A 1 108 ? 16.743 0.474 -21.316 1.00 64.12 108 VAL A C 1
ATOM 797 O O . VAL A 1 108 ? 17.482 0.382 -20.337 1.00 64.12 108 VAL A O 1
ATOM 800 N N . CYS A 1 109 ? 16.231 1.644 -21.704 1.00 68.19 109 CYS A N 1
ATOM 801 C CA . CYS A 1 109 ? 16.383 2.846 -20.890 1.00 68.19 109 CYS A CA 1
ATOM 802 C C . CYS A 1 109 ? 15.689 2.661 -19.531 1.00 68.19 109 CYS A C 1
ATOM 804 O O . CYS A 1 109 ? 14.604 2.075 -19.480 1.00 68.19 109 CYS A O 1
ATOM 806 N N . PRO A 1 110 ? 16.253 3.210 -18.441 1.00 77.12 110 PRO A N 1
ATOM 807 C CA . PRO A 1 110 ? 15.684 3.077 -17.118 1.00 77.12 110 PRO A CA 1
ATOM 808 C C . PRO A 1 110 ? 14.311 3.726 -17.142 1.00 77.12 110 PRO A C 1
ATOM 810 O O . PRO A 1 110 ? 14.140 4.877 -17.555 1.00 77.12 110 PRO A O 1
ATOM 813 N N . ALA A 1 111 ? 13.326 2.955 -16.721 1.00 85.12 111 ALA A N 1
ATOM 814 C CA . ALA A 1 111 ? 11.951 3.388 -16.644 1.00 85.12 111 ALA A CA 1
ATOM 815 C C . ALA A 1 111 ? 11.468 3.142 -15.222 1.00 85.12 111 ALA A C 1
ATOM 817 O O . ALA A 1 111 ? 11.831 2.152 -14.582 1.00 85.12 111 ALA A O 1
ATOM 818 N N . ALA A 1 112 ? 10.622 4.041 -14.731 1.00 91.25 112 ALA A N 1
ATOM 819 C CA . ALA A 1 112 ? 9.986 3.873 -13.442 1.00 91.25 112 ALA A CA 1
ATOM 820 C C . ALA A 1 112 ? 8.513 4.262 -13.510 1.00 91.25 112 ALA A C 1
ATOM 822 O O . ALA A 1 112 ? 8.129 5.187 -14.223 1.00 91.25 112 ALA A O 1
ATOM 823 N N . ALA A 1 113 ? 7.710 3.575 -12.710 1.00 94.06 113 ALA A N 1
ATOM 824 C CA . ALA A 1 113 ? 6.320 3.912 -12.458 1.00 94.06 113 ALA A CA 1
ATOM 825 C C . ALA A 1 113 ? 6.108 4.091 -10.953 1.00 94.06 113 ALA A C 1
ATOM 827 O O . ALA A 1 113 ? 6.810 3.486 -10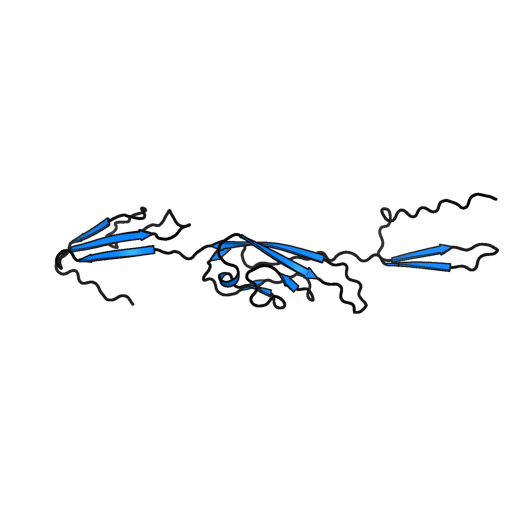.139 1.00 94.06 113 ALA A O 1
ATOM 828 N N . THR A 1 114 ? 5.147 4.932 -10.576 1.00 95.88 114 THR A N 1
ATOM 829 C CA . THR A 1 114 ? 4.801 5.181 -9.174 1.00 95.88 114 THR A CA 1
ATOM 830 C C . THR A 1 114 ? 3.301 5.075 -8.939 1.00 95.88 114 THR A C 1
ATOM 832 O O . THR A 1 114 ? 2.491 5.302 -9.836 1.00 95.88 114 THR A O 1
ATOM 835 N N . ALA A 1 115 ? 2.935 4.723 -7.710 1.00 95.75 115 ALA A N 1
ATOM 836 C CA . ALA A 1 115 ? 1.562 4.723 -7.226 1.00 95.75 115 ALA A CA 1
ATOM 837 C C . ALA A 1 115 ? 1.535 5.200 -5.771 1.00 95.75 115 ALA A C 1
ATOM 839 O O . ALA A 1 115 ? 2.501 5.003 -5.035 1.00 95.75 115 ALA A O 1
ATOM 840 N N . ILE A 1 116 ? 0.434 5.823 -5.351 1.00 96.50 116 ILE A N 1
ATOM 841 C CA . ILE A 1 116 ? 0.227 6.231 -3.958 1.00 96.50 116 ILE A CA 1
ATOM 842 C C . ILE A 1 116 ? -0.846 5.333 -3.352 1.00 96.50 116 ILE A C 1
ATOM 844 O O . ILE A 1 116 ? -1.911 5.154 -3.943 1.00 96.50 116 ILE A O 1
ATOM 848 N N . VAL A 1 117 ? -0.563 4.801 -2.168 1.00 96.50 117 VAL A N 1
ATOM 849 C CA . VAL A 1 117 ? -1.505 4.027 -1.354 1.00 96.50 117 VAL A CA 1
ATOM 850 C C . VAL A 1 117 ? -1.636 4.662 0.026 1.00 96.50 117 VAL A C 1
ATOM 852 O O . VAL A 1 117 ? -0.740 5.378 0.470 1.00 96.50 117 VAL A O 1
ATOM 855 N N . GLU A 1 118 ? -2.756 4.433 0.708 1.00 95.00 118 GLU A N 1
ATOM 856 C CA . GLU A 1 118 ? -2.964 4.891 2.084 1.00 95.00 118 GLU A CA 1
ATOM 857 C C . GLU A 1 118 ? -3.408 3.740 2.987 1.00 95.00 118 GLU A C 1
ATOM 859 O O . GLU A 1 118 ? -4.397 3.061 2.704 1.00 95.00 118 GLU A O 1
ATOM 864 N N . THR A 1 119 ? -2.691 3.550 4.092 1.00 95.00 119 THR A N 1
ATOM 865 C CA . THR A 1 119 ? -3.008 2.557 5.119 1.00 95.00 119 THR A CA 1
ATOM 866 C C . THR A 1 119 ? -3.666 3.237 6.314 1.00 95.00 119 THR A C 1
ATOM 868 O O . THR A 1 119 ? -3.123 4.170 6.912 1.00 95.00 119 THR A O 1
ATOM 871 N N . PHE A 1 120 ? -4.842 2.748 6.686 1.00 89.88 120 PHE A N 1
ATOM 872 C CA . PHE A 1 120 ? -5.643 3.223 7.802 1.00 89.88 120 PHE A CA 1
ATOM 873 C C . PHE A 1 120 ? -5.432 2.342 9.039 1.00 89.88 120 PHE A C 1
ATOM 875 O O . PHE A 1 120 ? -5.213 1.137 8.907 1.00 89.88 120 PHE A O 1
ATOM 882 N N . PRO A 1 121 ? -5.500 2.920 10.251 1.00 89.00 121 PRO A N 1
ATOM 883 C CA . PRO A 1 121 ? -5.448 2.151 11.490 1.00 89.00 121 PRO A CA 1
ATOM 884 C C . PRO A 1 121 ? -6.645 1.201 11.612 1.00 89.00 121 PRO A C 1
ATOM 886 O O . PRO A 1 121 ? -7.676 1.398 10.965 1.00 89.00 121 PRO A O 1
ATOM 889 N N . ALA A 1 122 ? -6.516 0.212 12.494 1.00 84.94 122 ALA A N 1
ATOM 890 C CA . ALA A 1 122 ? -7.634 -0.620 12.913 1.00 84.94 122 ALA A CA 1
ATOM 891 C C . ALA A 1 122 ? -8.681 0.205 13.683 1.00 84.94 122 ALA A C 1
ATOM 893 O O . ALA A 1 122 ? -8.376 1.248 14.275 1.00 84.94 122 ALA A O 1
ATOM 894 N N . LEU A 1 123 ? -9.925 -0.274 13.668 1.00 85.06 123 LEU A N 1
ATOM 895 C CA . LEU A 1 123 ? -10.988 0.259 14.510 1.00 85.06 123 LEU A CA 1
ATOM 896 C C . LEU A 1 123 ? -10.730 -0.171 15.958 1.00 85.06 123 LEU A C 1
ATOM 898 O O . LEU A 1 123 ? -10.777 -1.355 16.268 1.00 85.06 123 LEU A O 1
ATOM 902 N N . MET A 1 124 ? -10.478 0.791 16.839 1.00 83.06 124 MET A N 1
ATOM 903 C CA . MET A 1 124 ? -10.244 0.563 18.263 1.00 83.06 124 MET A CA 1
ATOM 904 C C . MET A 1 124 ? -11.425 1.134 19.056 1.00 83.06 124 MET A C 1
ATOM 906 O O . MET A 1 124 ? -11.493 2.338 19.335 1.00 83.06 124 MET A O 1
ATOM 910 N N . VAL A 1 125 ? -12.399 0.267 19.332 1.00 86.44 125 VAL A N 1
ATOM 911 C CA . VAL A 1 125 ? -13.615 0.567 20.099 1.00 86.44 125 VAL A CA 1
ATOM 912 C C . VAL A 1 125 ? -13.925 -0.540 21.085 1.00 86.44 125 VAL A C 1
ATOM 914 O O . VAL A 1 125 ? -13.564 -1.688 20.845 1.00 86.44 125 VAL A O 1
ATOM 917 N N . ASP A 1 126 ? -14.599 -0.184 22.173 1.00 87.12 126 ASP A N 1
ATOM 918 C CA . ASP A 1 126 ? -14.957 -1.116 23.239 1.00 87.12 126 ASP A CA 1
ATOM 919 C C . ASP A 1 126 ? -16.197 -0.638 24.021 1.00 87.12 126 ASP A C 1
ATOM 921 O O . ASP A 1 126 ? -16.654 0.500 23.854 1.00 87.12 126 ASP A O 1
ATOM 925 N N . PHE A 1 127 ? -16.722 -1.497 24.896 1.00 87.81 127 PHE A N 1
ATOM 926 C CA . PHE A 1 127 ? -17.695 -1.159 25.929 1.00 87.81 127 PHE A CA 1
ATOM 927 C C . PHE A 1 127 ? -17.113 -1.445 27.314 1.00 87.81 127 PHE A C 1
ATOM 929 O O . PHE A 1 127 ? -16.743 -2.573 27.624 1.00 87.81 127 PHE A O 1
ATOM 936 N N . ILE A 1 128 ? -17.116 -0.447 28.196 1.00 86.44 128 ILE A N 1
ATOM 937 C CA . ILE A 1 128 ? -16.865 -0.672 29.620 1.00 86.44 128 ILE A CA 1
ATOM 938 C C . ILE A 1 128 ? -18.194 -1.028 30.272 1.00 86.44 128 ILE A C 1
ATOM 940 O O . ILE A 1 128 ? -19.145 -0.249 30.244 1.00 86.44 128 ILE A O 1
ATOM 944 N N . THR A 1 129 ? -18.253 -2.210 30.872 1.00 85.56 129 THR A N 1
ATOM 945 C CA . THR A 1 129 ? -19.446 -2.706 31.558 1.00 85.56 129 THR A CA 1
ATOM 946 C C . THR A 1 129 ? -19.302 -2.555 33.063 1.00 85.56 129 THR A C 1
ATOM 948 O O . THR A 1 129 ? -18.322 -3.028 33.641 1.00 85.56 129 THR A O 1
ATOM 951 N N . THR A 1 130 ? -20.304 -1.970 33.710 1.00 86.06 130 THR A N 1
ATOM 952 C CA . THR A 1 130 ? -20.384 -1.884 35.173 1.00 86.06 130 THR A CA 1
ATOM 953 C C . THR A 1 130 ? -21.674 -2.543 35.651 1.00 86.06 130 THR A C 1
ATOM 955 O O . THR A 1 130 ? -22.764 -2.124 35.257 1.00 86.06 130 THR A O 1
ATOM 958 N N . ASP A 1 131 ? -21.558 -3.568 36.501 1.00 82.62 131 ASP A N 1
ATOM 959 C CA . ASP A 1 131 ? -22.710 -4.167 37.182 1.00 82.62 131 ASP A CA 1
ATOM 960 C C . ASP A 1 131 ? -23.039 -3.373 38.454 1.00 82.62 131 ASP A C 1
ATOM 962 O O . ASP A 1 131 ? -22.274 -3.339 39.419 1.00 82.62 131 ASP A O 1
ATOM 966 N N . CYS A 1 132 ? -24.185 -2.698 38.403 1.00 70.12 132 CYS A N 1
ATOM 967 C CA . CYS A 1 132 ? -24.768 -1.893 39.468 1.00 70.12 132 CYS A CA 1
ATOM 968 C C . CYS A 1 132 ? -25.138 -2.677 40.735 1.00 70.12 132 CYS A C 1
ATOM 970 O O . CYS A 1 132 ? -24.991 -2.156 41.840 1.00 70.12 132 CYS A O 1
ATOM 972 N N . SER A 1 133 ? -25.751 -3.860 40.576 1.00 71.19 133 SER A N 1
ATOM 973 C CA . SER A 1 133 ? -26.556 -4.537 41.622 1.00 71.19 133 SER A CA 1
ATOM 974 C C . SER A 1 133 ? -27.198 -5.870 41.155 1.00 71.19 133 SER A C 1
ATOM 976 O O . SER A 1 133 ? -28.235 -6.265 41.691 1.00 71.19 133 SER A O 1
ATOM 978 N N . GLY A 1 134 ? -26.704 -6.538 40.106 1.00 68.94 134 GLY A N 1
ATOM 979 C CA . GLY A 1 134 ? -27.283 -7.773 39.536 1.00 68.94 134 GLY A CA 1
ATOM 980 C C . GLY A 1 134 ? -28.620 -7.605 38.785 1.00 68.94 134 GLY A C 1
ATOM 981 O O . GLY A 1 134 ? -29.106 -8.536 38.145 1.00 68.94 134 GLY A O 1
ATOM 982 N N . ASN A 1 135 ? -29.217 -6.410 38.840 1.00 76.12 135 ASN A N 1
ATOM 983 C CA . ASN A 1 135 ? -30.442 -6.042 38.115 1.00 76.12 135 ASN A CA 1
ATOM 984 C C . ASN A 1 135 ? -30.225 -4.902 37.108 1.00 76.12 135 ASN A C 1
ATOM 986 O O . ASN A 1 135 ? -31.149 -4.504 36.396 1.00 76.12 135 ASN A O 1
ATOM 990 N N . THR A 1 136 ? -29.018 -4.338 37.073 1.00 80.50 136 THR A N 1
ATOM 991 C CA . THR A 1 136 ? -28.677 -3.203 36.217 1.00 80.50 136 THR A CA 1
ATOM 992 C C . THR A 1 136 ? -27.264 -3.359 35.691 1.00 80.50 136 THR A C 1
ATOM 994 O O . THR A 1 136 ? -26.333 -3.487 36.487 1.00 80.50 136 THR A O 1
ATOM 997 N N . VAL A 1 137 ? -27.108 -3.273 34.375 1.00 85.56 137 VAL A N 1
ATOM 998 C CA . VAL A 1 137 ? -25.799 -3.243 33.718 1.00 85.56 137 VAL A CA 1
ATOM 999 C C . VAL A 1 137 ? -25.694 -1.939 32.945 1.00 85.56 137 VAL A C 1
ATOM 1001 O O . VAL A 1 137 ? -26.571 -1.622 32.139 1.00 85.56 137 VAL A O 1
ATOM 1004 N N . THR A 1 138 ? -24.634 -1.184 33.205 1.00 86.75 138 THR A N 1
ATOM 1005 C CA . THR A 1 138 ? -24.323 0.051 32.483 1.00 86.75 138 THR A CA 1
ATOM 1006 C C . THR A 1 138 ? -23.194 -0.205 31.497 1.00 86.75 138 THR A C 1
ATOM 1008 O O . THR A 1 138 ? -22.187 -0.811 31.860 1.00 86.75 138 THR A O 1
ATOM 1011 N N . PHE A 1 139 ? -23.374 0.267 30.267 1.00 88.88 139 PHE A N 1
ATOM 1012 C CA . PHE A 1 139 ? -22.409 0.211 29.178 1.00 88.88 139 PHE A CA 1
ATOM 1013 C C . PHE A 1 139 ? -21.932 1.623 28.865 1.00 88.88 139 PHE A C 1
ATOM 1015 O O . PHE A 1 139 ? -22.716 2.452 28.398 1.00 88.88 139 PHE A O 1
ATOM 1022 N N . ASP A 1 140 ? -20.647 1.877 29.074 1.00 90.00 140 ASP A N 1
ATOM 1023 C CA . ASP A 1 140 ? -19.990 3.093 28.616 1.00 90.00 140 ASP A CA 1
ATOM 1024 C C . ASP A 1 140 ? -19.244 2.797 27.315 1.00 90.00 140 ASP A C 1
ATOM 1026 O O . ASP A 1 140 ? -18.390 1.912 27.252 1.00 90.00 140 ASP A O 1
ATOM 1030 N N . THR A 1 141 ? -19.563 3.532 26.254 1.00 89.56 141 THR A N 1
ATOM 1031 C CA . THR A 1 141 ? -18.868 3.397 24.970 1.00 89.56 141 THR A CA 1
ATOM 1032 C C . THR A 1 141 ? -17.445 3.927 25.099 1.00 89.56 141 THR A C 1
ATOM 1034 O O . THR A 1 141 ? -17.245 5.012 25.654 1.00 89.56 141 THR A O 1
ATOM 1037 N N . VAL A 1 142 ? -16.477 3.235 24.509 1.00 86.31 142 VAL A N 1
ATOM 1038 C CA . VAL A 1 142 ? -15.090 3.686 24.413 1.00 86.31 142 VAL A CA 1
ATOM 1039 C C . VAL A 1 142 ? -14.679 3.738 22.954 1.00 86.31 142 VAL A C 1
A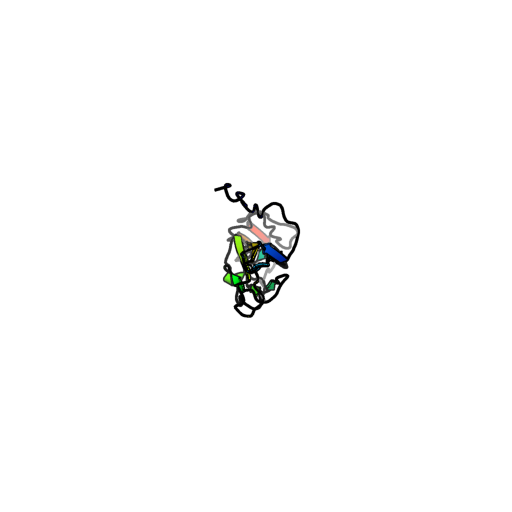TOM 1041 O O . VAL A 1 142 ? -14.741 2.744 22.239 1.00 86.31 142 VAL A O 1
ATOM 1044 N N . ASN A 1 143 ? -14.191 4.902 22.529 1.00 86.00 143 ASN A N 1
ATOM 1045 C CA . ASN A 1 143 ? -13.506 5.060 21.255 1.00 86.00 143 ASN A CA 1
ATOM 1046 C C . ASN A 1 143 ? -12.084 5.567 21.489 1.00 86.00 143 ASN A C 1
ATOM 1048 O O . ASN A 1 143 ? -11.887 6.725 21.864 1.00 86.00 143 ASN A O 1
ATOM 1052 N N . THR A 1 144 ? -11.099 4.710 21.251 1.00 82.75 144 THR A N 1
ATOM 1053 C CA . THR A 1 144 ? -9.673 5.065 21.292 1.00 82.75 144 THR A CA 1
ATOM 1054 C C . THR A 1 144 ? -9.078 5.190 19.889 1.00 82.75 144 THR A C 1
ATOM 1056 O O . THR A 1 144 ? -7.885 5.456 19.740 1.00 82.75 144 THR A O 1
ATOM 1059 N N . SER A 1 145 ? -9.909 5.063 18.849 1.00 81.31 145 SER A N 1
ATOM 1060 C CA . SER A 1 145 ? -9.510 5.287 17.465 1.00 81.31 145 SER A CA 1
ATOM 1061 C C . SER A 1 145 ? -9.171 6.757 17.230 1.00 81.31 145 SER A C 1
ATOM 1063 O O . SER A 1 145 ? -9.921 7.664 17.579 1.00 81.31 145 SER A O 1
ATOM 1065 N N . ASN A 1 146 ? -8.063 7.010 16.542 1.00 75.56 146 ASN A N 1
ATOM 1066 C CA . ASN A 1 146 ? -7.624 8.355 16.154 1.00 75.56 146 ASN A CA 1
ATOM 1067 C C . ASN A 1 146 ? -8.230 8.848 14.823 1.00 75.56 146 ASN A C 1
ATOM 1069 O O . ASN A 1 146 ? -8.065 10.015 14.469 1.00 75.56 146 ASN A O 1
ATOM 1073 N N . ARG A 1 147 ? -8.898 7.971 14.062 1.00 75.38 147 ARG A N 1
ATOM 1074 C CA . ARG A 1 147 ? -9.446 8.277 12.724 1.00 75.38 147 ARG A CA 1
ATOM 1075 C C . ARG A 1 147 ? -10.955 8.111 12.613 1.00 75.38 147 ARG A C 1
ATOM 1077 O O . ARG A 1 147 ? -11.584 8.825 11.837 1.00 75.38 147 ARG A O 1
ATOM 1084 N N . PHE A 1 148 ? -11.537 7.195 13.375 1.00 78.69 148 PHE A N 1
ATOM 1085 C CA . PHE A 1 148 ? -12.968 6.926 13.336 1.00 78.69 148 PHE A CA 1
ATOM 1086 C C . PHE A 1 148 ? -13.644 7.722 14.446 1.00 78.69 148 PHE A C 1
ATOM 1088 O O . PHE A 1 148 ? -13.607 7.313 15.595 1.00 78.69 148 PHE A O 1
ATOM 1095 N N . SER A 1 149 ? -14.225 8.879 14.129 1.00 78.38 149 SER A N 1
ATOM 1096 C CA . SER A 1 149 ? -14.962 9.701 15.105 1.00 78.38 149 SER A CA 1
ATOM 1097 C C . SER A 1 149 ? -16.477 9.504 15.046 1.00 78.38 149 SER A C 1
ATOM 1099 O O . SER A 1 149 ? -17.170 9.851 15.997 1.00 78.38 149 SER A O 1
ATOM 1101 N N . ASN A 1 150 ? -16.989 8.930 13.953 1.00 80.25 150 ASN A N 1
ATOM 1102 C CA . ASN A 1 150 ? -18.415 8.740 13.712 1.00 80.25 150 ASN A CA 1
ATOM 1103 C C . ASN A 1 150 ? -18.756 7.243 13.752 1.00 80.25 150 ASN A C 1
ATOM 1105 O O . ASN A 1 150 ? -18.829 6.578 12.721 1.00 80.25 150 ASN A O 1
ATOM 1109 N N . ILE A 1 151 ? -18.879 6.706 14.965 1.00 86.25 151 ILE A N 1
ATOM 1110 C CA . ILE A 1 151 ? -19.135 5.285 15.230 1.00 86.25 151 ILE A CA 1
ATOM 1111 C C . ILE A 1 151 ? -20.514 5.161 15.851 1.00 86.25 151 ILE A C 1
ATOM 1113 O O . ILE A 1 151 ? -20.830 5.909 16.769 1.00 86.25 151 ILE A O 1
ATOM 1117 N N . ARG A 1 152 ? -21.322 4.216 15.370 1.00 90.38 152 ARG A N 1
ATOM 1118 C CA . ARG A 1 152 ? -22.620 3.892 15.960 1.00 90.38 152 ARG A CA 1
ATOM 1119 C C . ARG A 1 152 ? -22.476 2.670 16.866 1.00 90.38 152 ARG A C 1
ATOM 1121 O O . ARG A 1 152 ? -22.164 1.588 16.384 1.00 90.38 152 ARG A O 1
ATOM 1128 N N . TYR A 1 153 ? -22.745 2.857 18.149 1.00 89.62 153 TYR A N 1
ATOM 1129 C CA . TYR A 1 153 ? -22.863 1.811 19.158 1.00 89.62 153 TYR A CA 1
ATOM 1130 C C . TYR A 1 153 ? -24.332 1.414 19.268 1.00 89.62 153 TYR A C 1
ATOM 1132 O O . TYR A 1 153 ? -25.182 2.289 19.421 1.00 89.62 153 TYR A O 1
ATOM 1140 N N . ASP A 1 154 ? -24.636 0.126 19.167 1.00 90.81 154 ASP A N 1
ATOM 1141 C CA . ASP A 1 154 ? -25.975 -0.427 19.383 1.00 90.81 154 ASP A CA 1
ATOM 1142 C C . ASP A 1 154 ? -25.989 -1.150 20.731 1.00 90.81 154 ASP A C 1
ATOM 1144 O O . ASP A 1 154 ? -25.089 -1.944 21.006 1.00 90.81 154 ASP A O 1
ATOM 1148 N N . PHE A 1 155 ? -26.969 -0.846 21.581 1.00 89.38 155 PHE A N 1
ATOM 1149 C CA . PHE A 1 155 ? -27.070 -1.439 22.916 1.00 89.38 155 PHE A CA 1
ATOM 1150 C C . PHE A 1 155 ? -27.971 -2.683 22.960 1.00 89.38 155 PHE A C 1
ATOM 1152 O O . PHE A 1 155 ? -28.150 -3.275 24.022 1.00 89.38 155 PHE A O 1
ATOM 1159 N N . GLY A 1 156 ? -28.559 -3.083 21.828 1.00 86.56 156 GLY A N 1
ATOM 1160 C CA . GLY A 1 156 ? -29.382 -4.287 21.705 1.00 86.56 156 GLY A CA 1
ATOM 1161 C C . GLY A 1 156 ? -30.827 -4.149 22.200 1.00 86.56 156 GLY A C 1
ATOM 1162 O O . GLY A 1 156 ? -31.621 -5.062 21.996 1.00 86.56 156 GLY A O 1
ATOM 1163 N N . ASP A 1 157 ? -31.208 -3.012 22.793 1.00 87.88 157 ASP A N 1
ATOM 1164 C CA . ASP A 1 157 ? -32.577 -2.693 23.244 1.00 87.88 157 ASP A CA 1
ATOM 1165 C C . ASP A 1 157 ? -33.321 -1.738 22.285 1.00 87.88 157 ASP A C 1
ATOM 1167 O O . ASP A 1 157 ? -34.315 -1.106 22.650 1.00 87.88 157 ASP A O 1
ATOM 1171 N N . GLY A 1 158 ? -32.818 -1.602 21.054 1.00 88.56 158 GLY A N 1
ATOM 1172 C CA . GLY A 1 158 ? -33.315 -0.654 20.056 1.00 88.56 158 GLY A CA 1
ATOM 1173 C C . GLY A 1 158 ? -32.773 0.770 20.222 1.00 88.56 158 GLY A C 1
ATOM 1174 O O . GLY A 1 158 ? -33.102 1.640 19.411 1.00 88.56 158 GLY A O 1
ATOM 1175 N N . ARG A 1 159 ? -31.932 1.029 21.234 1.00 89.25 159 ARG A N 1
ATOM 1176 C CA . ARG A 1 159 ? -31.213 2.298 21.386 1.00 89.25 159 ARG A CA 1
ATOM 1177 C C . ARG A 1 159 ? -29.789 2.190 20.867 1.00 89.25 159 ARG A C 1
ATOM 1179 O O . ARG A 1 159 ? -29.164 1.135 20.843 1.00 89.25 159 ARG A O 1
ATOM 1186 N N . SER A 1 160 ? -29.266 3.342 20.473 1.00 91.94 160 SER A N 1
ATOM 1187 C CA . SER A 1 160 ? -27.918 3.471 19.941 1.00 91.94 160 SER A CA 1
ATOM 1188 C C . SER A 1 160 ? -27.303 4.798 20.346 1.00 91.94 160 SER A C 1
ATOM 1190 O O . SER A 1 160 ? -28.025 5.785 20.497 1.00 91.94 160 SER A O 1
ATOM 1192 N N . ALA A 1 161 ? -25.981 4.849 20.402 1.00 89.88 161 ALA A N 1
ATOM 1193 C CA . ALA A 1 161 ? -25.223 6.078 20.561 1.00 89.88 161 ALA A CA 1
ATOM 1194 C C . ALA A 1 161 ? -24.283 6.302 19.378 1.00 89.88 161 ALA A C 1
ATOM 1196 O O . ALA A 1 161 ? -23.797 5.352 18.774 1.00 89.88 161 ALA A O 1
ATOM 1197 N N . THR A 1 162 ? -24.002 7.562 19.056 1.00 86.56 162 THR A N 1
ATOM 1198 C CA . THR A 1 162 ? -22.981 7.934 18.060 1.00 86.56 162 THR A CA 1
ATOM 1199 C C . THR A 1 162 ? -21.794 8.680 18.665 1.00 86.56 162 THR A C 1
ATOM 1201 O O . THR A 1 162 ? -20.856 9.051 17.963 1.00 86.56 162 THR A O 1
ATOM 1204 N N . THR A 1 163 ? -21.831 8.938 19.972 1.00 80.94 163 THR A N 1
ATOM 1205 C CA . THR A 1 163 ? -20.782 9.653 20.695 1.00 80.94 163 THR A CA 1
ATOM 1206 C C . THR A 1 163 ? -19.834 8.670 21.371 1.00 80.94 163 THR A C 1
ATOM 1208 O O . THR A 1 163 ? -20.245 7.635 21.878 1.00 80.94 163 THR A O 1
ATOM 1211 N N . ALA A 1 164 ? -18.549 9.024 21.414 1.00 72.50 164 ALA A N 1
ATOM 1212 C CA . ALA A 1 164 ? -17.464 8.194 21.947 1.00 72.50 164 ALA A CA 1
ATOM 1213 C C . ALA A 1 164 ? -17.489 7.959 23.472 1.00 72.50 164 ALA A C 1
ATOM 1215 O O . ALA A 1 164 ? -16.595 7.297 23.986 1.00 72.50 164 ALA A O 1
ATOM 1216 N N . ARG A 1 165 ? -18.431 8.574 24.196 1.00 79.31 165 ARG A N 1
ATOM 1217 C CA . ARG A 1 165 ? -18.571 8.522 25.663 1.00 79.31 165 ARG A CA 1
ATOM 1218 C C . ARG A 1 165 ? -20.045 8.520 26.074 1.00 79.31 165 ARG A C 1
ATOM 1220 O O . ARG A 1 165 ? -20.436 9.213 27.011 1.00 79.31 165 ARG A O 1
ATOM 1227 N N . ALA A 1 166 ? -20.886 7.845 25.301 1.00 85.69 166 ALA A N 1
ATOM 1228 C CA . ALA A 1 166 ? -22.254 7.609 25.718 1.00 85.69 166 ALA A CA 1
ATOM 1229 C C . ALA A 1 166 ? -22.288 6.542 26.810 1.00 85.69 166 ALA A C 1
ATOM 1231 O O . ALA A 1 166 ? -21.482 5.615 26.802 1.00 85.69 166 ALA A O 1
ATOM 1232 N N . SER A 1 167 ? -23.256 6.680 27.707 1.00 89.81 167 SER A N 1
ATOM 1233 C CA . SER A 1 167 ? -23.572 5.690 28.725 1.00 89.81 167 SER A CA 1
ATOM 1234 C C . SER A 1 167 ? -24.999 5.216 28.504 1.00 89.81 167 SER A C 1
ATOM 1236 O O . SER A 1 167 ? -25.879 6.034 28.207 1.00 89.81 167 SER A O 1
ATOM 1238 N N . HIS A 1 168 ? -25.232 3.915 28.629 1.00 89.50 168 HIS A N 1
ATOM 1239 C CA . HIS A 1 168 ? -26.566 3.334 28.560 1.00 89.50 168 HIS A CA 1
ATOM 1240 C C . HIS A 1 168 ? -26.745 2.249 29.612 1.00 89.50 168 HIS A C 1
ATOM 1242 O O . HIS A 1 168 ? -25.901 1.367 29.751 1.00 89.50 168 HIS A O 1
ATOM 1248 N N . THR A 1 169 ? -27.862 2.291 30.332 1.00 88.69 169 THR A N 1
ATOM 1249 C CA . THR A 1 169 ? -28.164 1.336 31.400 1.00 88.69 169 THR A CA 1
ATOM 1250 C C . THR A 1 169 ? -29.332 0.452 30.994 1.00 88.69 169 THR A C 1
ATOM 1252 O O . THR A 1 169 ? -30.437 0.937 30.739 1.00 88.69 169 THR A O 1
ATOM 1255 N N . LEU A 1 170 ? -29.098 -0.858 30.992 1.00 86.62 170 LEU A N 1
ATOM 1256 C CA . LEU A 1 170 ? -30.148 -1.862 30.887 1.00 86.62 170 LEU A CA 1
ATOM 1257 C C . LEU A 1 170 ? -30.621 -2.246 32.289 1.00 86.62 170 LEU A C 1
ATOM 1259 O O . LEU A 1 170 ? -29.810 -2.470 33.188 1.00 86.62 170 LEU A O 1
ATOM 1263 N N . VAL A 1 171 ? -31.940 -2.327 32.465 1.00 82.81 171 VAL A N 1
ATOM 1264 C CA . VAL A 1 171 ? -32.594 -2.720 33.719 1.00 82.81 171 VAL A CA 1
ATOM 1265 C C . VAL A 1 171 ? -33.410 -3.981 33.460 1.00 82.81 171 VAL A C 1
ATOM 1267 O O . VAL A 1 171 ? -34.234 -4.004 32.546 1.00 82.81 171 VAL A O 1
ATOM 1270 N N . GLY A 1 172 ? -33.207 -5.021 34.266 1.00 74.06 172 GLY A N 1
ATOM 1271 C CA . GLY A 1 172 ? -33.935 -6.283 34.146 1.00 74.06 172 GLY A CA 1
ATOM 1272 C C . GLY A 1 172 ? -33.815 -7.134 35.406 1.00 74.06 172 GLY A C 1
ATOM 1273 O O . GLY A 1 172 ? -32.856 -6.999 36.161 1.00 74.06 172 GLY A O 1
ATOM 1274 N N . GLN A 1 173 ? -34.793 -8.010 35.653 1.00 57.88 173 GLN A N 1
ATOM 1275 C CA . GLN A 1 173 ? -34.662 -9.016 36.709 1.00 57.88 173 GLN A CA 1
ATOM 1276 C C . GLN A 1 173 ? -33.625 -10.054 36.253 1.00 57.88 173 GLN A C 1
ATOM 1278 O O . GLN A 1 173 ? -33.849 -10.723 35.248 1.00 57.88 173 GLN A O 1
ATOM 1283 N N . ALA A 1 174 ? -32.504 -10.161 36.977 1.00 62.16 174 ALA A N 1
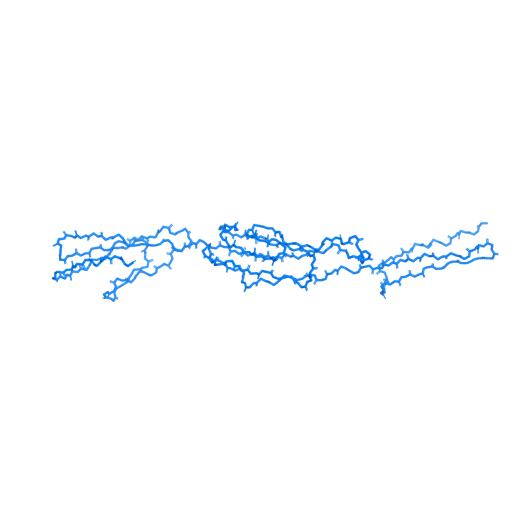ATOM 1284 C CA . ALA A 1 174 ? -31.407 -11.104 36.721 1.00 62.16 174 ALA A CA 1
ATOM 1285 C C . ALA A 1 174 ? -30.697 -10.942 35.357 1.00 62.16 174 ALA A C 1
ATOM 1287 O O . ALA A 1 174 ? -30.692 -11.850 34.524 1.00 62.16 174 ALA A O 1
ATOM 1288 N N . LEU A 1 175 ? -30.045 -9.795 35.139 1.00 62.91 175 LEU A N 1
ATOM 1289 C CA . LEU A 1 175 ? -29.105 -9.634 34.025 1.00 62.91 175 LEU A CA 1
ATOM 1290 C C . LEU A 1 175 ? -27.754 -10.251 34.412 1.00 62.91 175 LEU A C 1
ATOM 1292 O O . LEU A 1 175 ? -27.090 -9.771 35.325 1.00 62.91 175 LEU A O 1
ATOM 1296 N N . THR A 1 176 ? -27.330 -11.301 33.710 1.00 64.69 176 THR A N 1
ATOM 1297 C CA . THR A 1 176 ? -25.992 -11.894 33.864 1.00 64.69 176 THR A CA 1
ATOM 1298 C C . THR A 1 176 ? -25.189 -11.710 32.589 1.00 64.69 176 THR A C 1
ATOM 130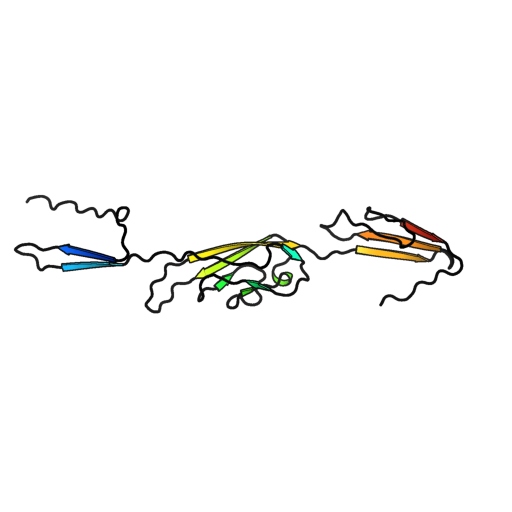0 O O . THR A 1 176 ? -25.652 -12.088 31.511 1.00 64.69 176 THR A O 1
ATOM 1303 N N . MET A 1 177 ? -23.976 -11.170 32.705 1.00 63.56 177 MET A N 1
ATOM 1304 C CA . MET A 1 177 ? -23.056 -11.105 31.573 1.00 63.56 177 MET A CA 1
ATOM 1305 C C . MET A 1 177 ? -22.580 -12.510 31.212 1.00 63.56 177 MET A C 1
ATOM 1307 O O . MET A 1 177 ? -22.082 -13.246 32.066 1.00 63.56 177 MET A O 1
ATOM 1311 N N . LEU A 1 178 ? -22.739 -12.884 29.946 1.00 66.56 178 LEU A N 1
ATOM 1312 C CA . LEU A 1 178 ? -22.090 -14.074 29.414 1.00 66.56 178 LEU A CA 1
ATOM 1313 C C . LEU A 1 178 ? -20.601 -13.765 29.190 1.00 66.56 178 LEU A C 1
ATOM 1315 O O . LEU A 1 178 ? -20.273 -12.634 28.823 1.00 66.56 178 LEU A O 1
ATOM 1319 N N . PRO A 1 179 ? -19.694 -14.732 29.405 1.00 52.94 179 PRO A N 1
ATOM 1320 C CA . PRO A 1 179 ? -18.294 -14.554 29.044 1.00 52.94 179 PRO A CA 1
ATOM 1321 C C . PRO A 1 179 ? -18.169 -14.286 27.539 1.00 52.94 179 PRO A C 1
ATOM 1323 O O . PRO A 1 179 ? -18.903 -14.866 26.734 1.00 52.94 179 PRO A O 1
ATOM 1326 N N . SER A 1 180 ? -17.244 -13.400 27.169 1.00 58.09 180 SER A N 1
ATOM 1327 C CA . SER A 1 180 ? -16.894 -13.145 25.770 1.00 58.09 180 SER A CA 1
ATOM 1328 C C . SER A 1 180 ? -16.361 -14.424 25.114 1.00 58.09 180 SER A C 1
ATOM 1330 O O . SER A 1 180 ? -15.576 -15.143 25.737 1.00 58.09 180 SER A O 1
ATOM 1332 N N . LEU A 1 181 ? -16.805 -14.696 23.881 1.00 45.91 181 LEU A N 1
ATOM 1333 C CA . LEU A 1 181 ? -16.248 -15.736 23.005 1.00 45.91 181 LEU A CA 1
ATOM 1334 C C . LEU A 1 181 ? -14.836 -15.373 22.538 1.00 45.91 181 LEU A C 1
ATOM 1336 O O . LEU A 1 181 ? -14.597 -14.167 22.304 1.00 45.91 181 LEU A O 1
#

Secondary structure (DSSP, 8-state):
-PPPP-----GGG---SEEEEEEEETTEEEEEEEEE-PPPP---EE-S-SEEETTPPPEE-EESSSS-EEESTTEEETTTTEE-HHHH-SEEEEEEEEE---SSS--PPPEEEEEEEEEEPP--EEEEEEESSSSEEEEEEEE--SS-----EE-SSS-EE-STT-EEEEE-TT--PPPP-

Foldseek 3Di:
DPDDPPPPDDPVPDDDQKDWDWDDDPPDDIDIDIDGDADADPKDKDDVDQEAELPDDWDAIDMPDAQKFKDKFQDPGGRRRTGHSVRRDAFKIKMKIWHDQDPPPPGHDIDMDIDMHGYAYDFDKDWDWDDDDQFKIKTFIAGPGPPDQQDWADPPPPDIDRGRTDMDMDGGNGDDDDDDD